Protein AF-A0A974SHB0-F1 (afdb_monomer_lite)

Foldseek 3Di:
DKKWFPDPDDAWDWDDDPNDIWIFGQDPVRIGITDDPDPVVVCVQCVPPPTMDDDDPPPPPDPPDDDDDDDDDDDDDDDDDDDPPPLVCLVVDDPVVLQVLLCVVVVDGDDPPQDSVNSSVVND

Organism: NCBI:txid2528964

pLDDT: mean 71.39, std 16.59, range [32.09, 89.5]

Sequence (124 aa):
MLIECIAKVSGTVETAISNDVYVFRLDAHGRLVCDVDREEHQAAFLSLTGVYRAAEAVSASAPEAAAVELEASTAPEEPGPPAEAPADTLAGKTWDELAALYEAKFDRKPHSKTSLATLIERLT

Secondary structure (DSSP, 8-state):
-EEEE----SS-EEEEETTEEEEEEE-TTS-EEEE---HHHHHHHHHSTTTEEEPP------------------------------GGGGGG--HHHHHHHHHHHHSSPPPTT--HHHHHHHH-

Radius of gyration: 22.13 Å; chains: 1; bounding box: 30×42×57 Å

Structure (mmCIF, N/CA/C/O backbone):
data_AF-A0A974SHB0-F1
#
_entry.id   AF-A0A974SHB0-F1
#
loop_
_atom_site.group_PDB
_atom_site.id
_atom_site.type_symbol
_atom_site.label_atom_id
_atom_site.label_alt_id
_atom_site.label_comp_id
_atom_site.label_asym_id
_atom_site.label_entity_id
_atom_site.label_seq_id
_atom_site.pdbx_PDB_ins_code
_atom_site.Cartn_x
_atom_site.Cartn_y
_atom_site.Cartn_z
_atom_site.occupancy
_atom_site.B_iso_or_equiv
_atom_site.auth_seq_id
_atom_site.auth_comp_id
_atom_site.auth_asym_id
_atom_site.auth_atom_id
_atom_site.pdbx_PDB_model_num
ATOM 1 N N . MET A 1 1 ? 5.098 -6.165 10.598 1.00 82.69 1 MET A N 1
ATOM 2 C CA . MET A 1 1 ? 4.320 -5.440 11.639 1.00 82.69 1 MET A CA 1
ATOM 3 C C . MET A 1 1 ? 2.919 -5.239 11.108 1.00 82.69 1 MET A C 1
ATOM 5 O O . MET A 1 1 ? 2.772 -4.820 9.965 1.00 82.69 1 MET A O 1
ATOM 9 N N . LEU A 1 2 ? 1.898 -5.489 11.932 1.00 87.25 2 LEU A N 1
ATOM 10 C CA . LEU A 1 2 ? 0.511 -5.365 11.498 1.00 87.25 2 LEU A CA 1
ATOM 11 C C . LEU A 1 2 ? 0.039 -3.903 11.557 1.00 87.25 2 LEU A C 1
ATOM 13 O O . LEU A 1 2 ? 0.033 -3.275 12.619 1.00 87.25 2 LEU A O 1
ATOM 17 N N . ILE A 1 3 ? -0.373 -3.370 10.410 1.00 89.25 3 ILE A N 1
ATOM 18 C CA . ILE A 1 3 ? -0.967 -2.039 10.278 1.00 89.25 3 ILE A CA 1
ATOM 19 C C . ILE A 1 3 ? -2.461 -2.202 10.013 1.00 89.25 3 ILE A C 1
ATOM 21 O O . ILE A 1 3 ? -2.866 -2.929 9.110 1.00 89.25 3 ILE A O 1
ATOM 25 N N . GLU A 1 4 ? -3.287 -1.508 10.788 1.00 89.12 4 GLU A N 1
ATOM 26 C CA . GLU A 1 4 ? -4.730 -1.425 10.587 1.00 89.12 4 GLU A CA 1
ATOM 27 C C . GLU A 1 4 ? -5.102 -0.117 9.892 1.00 89.12 4 GLU A C 1
ATOM 29 O O . GLU A 1 4 ? -4.672 0.960 10.303 1.00 89.12 4 GLU A O 1
ATOM 34 N N . CYS A 1 5 ? -5.939 -0.211 8.863 1.00 87.31 5 CYS A N 1
ATOM 35 C CA . CYS A 1 5 ? -6.580 0.914 8.206 1.00 87.31 5 CYS A CA 1
ATOM 36 C C . CYS A 1 5 ? -7.931 1.201 8.878 1.00 87.31 5 CYS A C 1
ATOM 38 O O . CYS A 1 5 ? -8.808 0.342 8.949 1.00 87.31 5 CYS A O 1
ATOM 40 N N . ILE A 1 6 ? -8.101 2.430 9.363 1.00 85.25 6 ILE A N 1
ATOM 41 C CA . ILE A 1 6 ? -9.295 2.911 10.079 1.00 85.25 6 ILE A CA 1
ATOM 42 C C . ILE A 1 6 ? -10.336 3.472 9.088 1.00 85.25 6 ILE A C 1
ATOM 44 O O . ILE A 1 6 ? -11.427 3.903 9.471 1.00 85.25 6 ILE A O 1
ATOM 48 N N . ALA A 1 7 ? -10.022 3.487 7.789 1.00 78.56 7 ALA A N 1
ATOM 49 C CA . ALA A 1 7 ? -10.942 3.962 6.770 1.00 78.56 7 ALA A CA 1
ATOM 50 C C . ALA A 1 7 ? -12.222 3.107 6.761 1.00 78.56 7 ALA A C 1
ATOM 52 O O . ALA A 1 7 ? -12.174 1.878 6.715 1.00 78.56 7 ALA A O 1
ATOM 53 N N . LYS A 1 8 ? -13.388 3.767 6.787 1.00 68.62 8 LYS A N 1
ATOM 54 C CA . LYS A 1 8 ? -14.708 3.120 6.713 1.00 68.62 8 LYS A CA 1
ATOM 55 C C . LYS A 1 8 ? -15.005 2.666 5.283 1.00 68.62 8 LYS A C 1
ATOM 57 O O . LYS A 1 8 ? -15.899 3.200 4.632 1.00 68.62 8 LYS A O 1
ATOM 62 N N . VAL A 1 9 ? -14.228 1.715 4.782 1.00 68.94 9 VAL A N 1
ATOM 63 C CA . VAL A 1 9 ? -14.398 1.136 3.448 1.00 68.94 9 VAL A CA 1
ATOM 64 C C . VAL A 1 9 ? -14.914 -0.286 3.610 1.00 68.94 9 VAL A C 1
ATOM 66 O O . VAL A 1 9 ? -14.390 -1.058 4.408 1.00 68.94 9 VAL A O 1
ATOM 69 N N . SER A 1 10 ? -15.977 -0.630 2.886 1.00 64.44 10 SER A N 1
ATOM 70 C CA . SER A 1 10 ? -16.454 -2.013 2.814 1.00 64.44 10 SER A CA 1
ATOM 71 C C . SER A 1 10 ? -15.699 -2.718 1.693 1.00 64.44 10 SER A C 1
ATOM 73 O O . SER A 1 10 ? -15.957 -2.444 0.525 1.00 64.44 10 SER A O 1
ATOM 75 N N . GLY A 1 11 ? -14.752 -3.588 2.045 1.00 70.81 11 GLY A N 1
ATOM 76 C CA . GLY A 1 11 ? -13.974 -4.376 1.084 1.00 70.81 11 GLY A CA 1
ATOM 77 C C . GLY A 1 11 ? -12.466 -4.208 1.246 1.00 70.81 11 GLY A C 1
ATOM 78 O O . GLY A 1 11 ? -11.996 -3.759 2.283 1.00 70.81 11 GLY A O 1
ATOM 79 N N . THR A 1 12 ? -11.712 -4.602 0.225 1.00 78.38 12 THR A N 1
ATOM 80 C CA . THR A 1 12 ? -10.245 -4.547 0.223 1.00 78.38 12 THR A CA 1
ATOM 81 C C . THR A 1 12 ? -9.758 -3.122 -0.044 1.00 78.38 12 THR A C 1
ATOM 83 O O . THR A 1 12 ? -10.282 -2.446 -0.929 1.00 78.38 12 THR A O 1
ATOM 86 N N . VAL A 1 13 ? -8.746 -2.668 0.699 1.00 83.62 13 VAL A N 1
ATOM 87 C CA . VAL A 1 13 ? -8.078 -1.379 0.453 1.00 83.62 13 VAL A CA 1
ATOM 88 C C . VAL A 1 13 ? -6.668 -1.642 -0.050 1.00 83.62 13 VAL A C 1
ATOM 90 O O . VAL A 1 13 ? -5.903 -2.352 0.596 1.00 83.62 13 VAL A O 1
ATOM 93 N N . GLU A 1 14 ? -6.317 -1.057 -1.188 1.00 87.50 14 GLU A N 1
ATOM 94 C CA . GLU A 1 14 ? -4.981 -1.155 -1.773 1.00 87.50 14 GLU A CA 1
ATOM 95 C C . GLU A 1 14 ? -4.302 0.208 -1.740 1.00 87.50 14 GLU A C 1
ATOM 97 O O . GLU A 1 14 ? -4.896 1.231 -2.080 1.00 87.50 14 GLU A O 1
ATOM 102 N N . THR A 1 15 ? -3.045 0.226 -1.316 1.00 84.44 15 THR A N 1
ATOM 103 C CA . THR A 1 15 ? -2.241 1.445 -1.254 1.00 84.44 15 THR A CA 1
ATOM 104 C C . THR A 1 15 ? -0.805 1.136 -1.630 1.00 84.44 15 THR A C 1
ATOM 106 O O . THR A 1 15 ? -0.297 0.055 -1.342 1.00 84.44 15 THR A O 1
ATOM 109 N N . ALA A 1 16 ? -0.149 2.080 -2.292 1.00 85.88 16 ALA A N 1
ATOM 110 C CA . ALA A 1 16 ? 1.217 1.913 -2.756 1.00 85.88 16 ALA A CA 1
ATOM 111 C C . ALA A 1 16 ? 2.153 2.867 -2.012 1.00 85.88 16 ALA A C 1
ATOM 113 O O . ALA A 1 16 ? 1.892 4.069 -1.941 1.00 85.88 16 ALA A O 1
ATOM 114 N N . ILE A 1 17 ? 3.263 2.338 -1.499 1.00 84.19 17 ILE A N 1
ATOM 115 C CA . ILE A 1 17 ? 4.357 3.114 -0.909 1.00 84.19 17 ILE A CA 1
ATOM 116 C C . ILE A 1 17 ? 5.646 2.705 -1.606 1.00 84.19 17 ILE A C 1
ATOM 118 O O . ILE A 1 17 ? 5.989 1.529 -1.617 1.00 84.19 17 ILE A O 1
ATOM 122 N N . SER A 1 18 ? 6.359 3.680 -2.179 1.00 74.06 18 SER A N 1
ATOM 123 C CA . SER A 1 18 ? 7.697 3.485 -2.758 1.00 74.06 18 SER A CA 1
ATOM 124 C C . SER A 1 18 ? 7.821 2.224 -3.628 1.00 74.06 18 SER A C 1
ATOM 126 O O . SER A 1 18 ? 8.747 1.440 -3.455 1.00 74.06 18 SER A O 1
ATOM 128 N N . ASN A 1 19 ? 6.899 2.053 -4.587 1.00 82.44 19 ASN A N 1
ATOM 129 C CA . ASN A 1 19 ? 6.814 0.920 -5.530 1.00 82.44 19 ASN A CA 1
ATOM 130 C C . ASN A 1 19 ? 6.302 -0.421 -4.968 1.00 82.44 19 ASN A C 1
ATOM 132 O O . ASN A 1 19 ? 6.089 -1.344 -5.750 1.00 82.44 19 ASN A O 1
ATOM 136 N N . ASP A 1 20 ? 6.053 -0.530 -3.665 1.00 85.69 20 ASP A N 1
ATOM 137 C CA . ASP A 1 20 ? 5.433 -1.704 -3.050 1.00 85.69 20 ASP A CA 1
ATOM 138 C C . ASP A 1 20 ? 3.926 -1.477 -2.860 1.00 85.69 20 ASP A C 1
ATOM 140 O O . ASP A 1 20 ? 3.494 -0.397 -2.448 1.00 85.69 20 ASP A O 1
ATOM 144 N N . VAL A 1 21 ? 3.121 -2.501 -3.155 1.00 87.50 21 VAL A N 1
ATOM 145 C CA . VAL A 1 21 ? 1.659 -2.471 -3.005 1.00 87.50 21 VAL A CA 1
ATOM 146 C C . VAL A 1 21 ? 1.260 -3.233 -1.746 1.00 87.50 21 VAL A C 1
ATOM 148 O O . VAL A 1 21 ? 1.595 -4.404 -1.582 1.00 87.50 21 VAL A O 1
ATOM 151 N N . TYR A 1 22 ? 0.513 -2.564 -0.872 1.00 88.69 22 TYR A N 1
ATOM 152 C CA . TYR A 1 22 ? -0.012 -3.087 0.383 1.00 88.69 22 TYR A CA 1
ATOM 153 C C . TYR A 1 22 ? -1.518 -3.277 0.272 1.00 88.69 22 TYR A C 1
ATOM 155 O O . TYR A 1 22 ? -2.264 -2.333 0.003 1.00 88.69 22 TYR A O 1
ATOM 163 N N . VAL A 1 23 ? -1.956 -4.514 0.498 1.00 89.00 23 VAL A N 1
ATOM 164 C CA . VAL A 1 23 ? -3.358 -4.917 0.406 1.00 89.00 23 VAL A CA 1
ATOM 165 C C . VAL A 1 23 ? -3.898 -5.148 1.813 1.00 89.00 23 VAL A C 1
ATOM 167 O O . VAL A 1 23 ? -3.511 -6.100 2.490 1.00 89.00 23 VAL A O 1
ATOM 170 N N . PHE A 1 24 ? -4.805 -4.283 2.251 1.00 89.50 24 PHE A N 1
ATOM 171 C CA . PHE A 1 24 ? -5.496 -4.393 3.528 1.00 89.50 24 PHE A CA 1
ATOM 172 C C . PHE A 1 24 ? -6.733 -5.267 3.367 1.00 89.50 24 PHE A C 1
ATOM 174 O O . PHE A 1 24 ? -7.630 -4.962 2.575 1.00 89.50 24 PHE A O 1
ATOM 181 N N . ARG A 1 25 ? -6.786 -6.351 4.140 1.00 8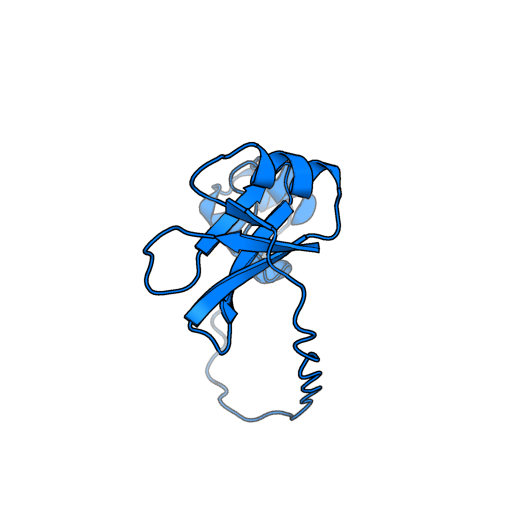7.25 25 ARG A N 1
ATOM 182 C CA . ARG A 1 25 ? -7.881 -7.325 4.130 1.00 87.25 25 ARG A CA 1
ATOM 183 C C . ARG A 1 25 ? -8.642 -7.270 5.443 1.00 87.25 25 ARG A C 1
ATOM 185 O O . ARG A 1 25 ? -8.076 -6.929 6.478 1.00 87.25 25 ARG A O 1
ATOM 192 N N . LEU A 1 26 ? -9.929 -7.600 5.393 1.00 87.00 26 LEU A N 1
ATOM 193 C CA . LEU A 1 26 ? -10.732 -7.725 6.603 1.00 87.00 26 LEU A CA 1
ATOM 194 C C . LEU A 1 26 ? -10.261 -8.936 7.413 1.00 87.00 26 LEU A C 1
ATOM 196 O O . LEU A 1 26 ? -10.242 -10.060 6.918 1.00 87.00 26 LEU A O 1
ATOM 200 N N . ASP A 1 27 ? -9.889 -8.676 8.657 1.00 83.19 27 ASP A N 1
ATOM 201 C CA . ASP A 1 27 ? -9.589 -9.667 9.682 1.00 83.19 27 ASP A CA 1
ATOM 202 C C . ASP A 1 27 ? -10.880 -10.303 10.234 1.00 83.19 27 ASP A C 1
ATOM 204 O O . ASP A 1 27 ? -11.983 -9.792 10.014 1.00 83.19 27 ASP A O 1
ATOM 208 N N . ALA A 1 28 ? -10.757 -11.366 11.033 1.00 80.19 28 ALA A N 1
ATOM 209 C CA . ALA A 1 28 ? -11.881 -12.033 11.706 1.00 80.19 28 ALA A CA 1
ATOM 210 C C . ALA A 1 28 ? -12.730 -11.081 12.576 1.00 80.19 28 ALA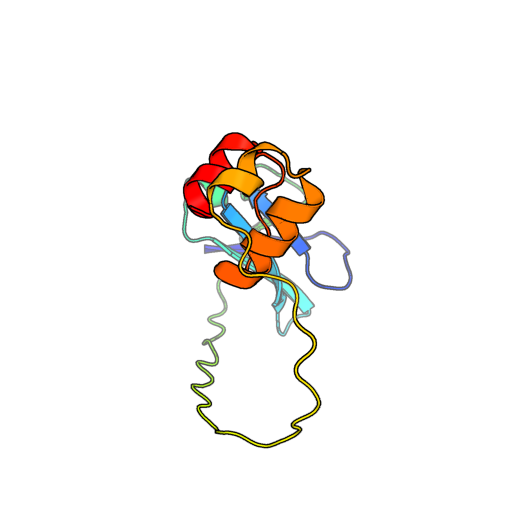 A C 1
ATOM 212 O O . ALA A 1 28 ? -13.909 -11.327 12.825 1.00 80.19 28 ALA A O 1
ATOM 213 N N . HIS A 1 29 ? -12.139 -9.967 13.010 1.00 79.94 29 HIS A N 1
ATOM 214 C CA . HIS A 1 29 ? -12.797 -8.913 13.781 1.00 79.94 29 HIS A CA 1
ATOM 215 C C . HIS A 1 29 ? -13.405 -7.790 12.919 1.00 79.94 29 HIS A C 1
ATOM 217 O O . HIS A 1 29 ? -13.852 -6.782 13.462 1.00 79.94 29 HIS A O 1
ATOM 223 N N . GLY A 1 30 ? -13.397 -7.918 11.587 1.00 79.31 30 GLY A N 1
ATOM 224 C CA . GLY A 1 30 ? -13.899 -6.896 10.662 1.00 79.31 30 GLY A CA 1
ATOM 225 C C . GLY A 1 30 ? -13.004 -5.657 10.549 1.00 79.31 30 GLY A C 1
ATOM 226 O O . GLY A 1 30 ? -13.473 -4.597 10.143 1.00 79.31 30 GLY A O 1
ATOM 227 N N . ARG A 1 31 ? -11.725 -5.771 10.925 1.00 84.69 31 ARG A N 1
ATOM 228 C CA . ARG A 1 31 ? -10.726 -4.694 10.826 1.00 84.69 31 ARG A CA 1
ATOM 229 C C . ARG A 1 31 ? -9.922 -4.851 9.547 1.00 84.69 31 ARG A C 1
ATOM 231 O O . ARG A 1 31 ? -9.533 -5.967 9.226 1.00 84.69 31 ARG A O 1
ATOM 238 N N . LEU A 1 32 ? -9.628 -3.760 8.850 1.00 87.88 32 LEU A N 1
ATOM 239 C CA . LEU A 1 32 ? -8.761 -3.802 7.674 1.00 87.88 32 LEU A CA 1
ATOM 240 C C . LEU A 1 32 ? -7.303 -3.834 8.110 1.00 87.88 32 LEU A C 1
ATOM 242 O O . LEU A 1 32 ? -6.805 -2.829 8.598 1.00 87.88 32 LEU A O 1
ATOM 246 N N . VAL A 1 33 ? -6.618 -4.958 7.929 1.00 88.19 33 VAL A N 1
ATOM 247 C CA . VAL A 1 33 ? -5.228 -5.141 8.361 1.00 88.19 33 VAL A CA 1
ATOM 248 C C . VAL A 1 33 ? -4.323 -5.541 7.200 1.00 88.19 33 VAL A C 1
ATOM 250 O O . VAL A 1 33 ? -4.753 -6.215 6.262 1.00 88.19 33 VAL A O 1
ATOM 253 N N . CYS A 1 34 ? -3.066 -5.115 7.264 1.00 88.44 34 CYS A N 1
ATOM 254 C CA . CYS A 1 34 ? -2.005 -5.483 6.334 1.00 88.44 34 CYS A CA 1
ATOM 255 C C . CYS A 1 34 ? -0.713 -5.731 7.118 1.00 88.44 34 CYS A C 1
ATOM 257 O O . CYS A 1 34 ? -0.399 -4.971 8.038 1.00 88.44 34 CYS A O 1
ATOM 259 N N . ASP A 1 35 ? 0.030 -6.781 6.770 1.00 88.25 35 ASP A N 1
ATOM 260 C CA . ASP A 1 35 ? 1.366 -6.983 7.325 1.00 88.25 35 ASP A CA 1
ATOM 261 C C . ASP A 1 35 ? 2.405 -6.225 6.493 1.00 88.25 35 ASP A C 1
ATOM 263 O O . ASP A 1 35 ? 2.468 -6.344 5.269 1.00 88.25 35 ASP A O 1
ATOM 267 N N . VAL A 1 36 ? 3.192 -5.402 7.180 1.00 87.00 36 VAL A N 1
ATOM 268 C CA . VAL A 1 36 ? 4.227 -4.556 6.591 1.00 87.00 36 VAL A CA 1
ATOM 269 C C . VAL A 1 36 ? 5.566 -4.944 7.198 1.00 87.00 36 VAL A C 1
ATOM 271 O O . VAL A 1 36 ? 5.831 -4.654 8.366 1.00 87.00 36 VAL A O 1
ATOM 274 N N . ASP A 1 37 ? 6.420 -5.587 6.410 1.00 85.31 37 ASP A N 1
ATOM 275 C CA . ASP A 1 37 ? 7.738 -6.045 6.866 1.00 85.31 37 ASP A CA 1
ATOM 276 C C . ASP A 1 37 ? 8.759 -4.892 6.940 1.00 85.31 37 ASP A C 1
ATOM 278 O O . ASP A 1 37 ? 9.554 -4.803 7.870 1.00 85.31 37 ASP A O 1
ATOM 282 N N . ARG A 1 38 ? 8.664 -3.916 6.026 1.00 87.19 38 ARG A N 1
ATOM 283 C CA . ARG A 1 38 ? 9.614 -2.795 5.928 1.00 87.19 38 ARG A CA 1
ATOM 284 C C . ARG A 1 38 ? 9.356 -1.681 6.939 1.00 87.19 38 ARG A C 1
ATOM 286 O O . ARG A 1 38 ? 8.326 -1.012 6.870 1.00 87.19 38 ARG A O 1
ATOM 293 N N . GLU A 1 39 ? 10.341 -1.395 7.787 1.00 86.56 39 GLU A N 1
ATOM 294 C CA . GLU A 1 39 ? 10.267 -0.342 8.814 1.00 86.56 39 GLU A CA 1
ATOM 295 C C . GLU A 1 39 ? 10.015 1.063 8.237 1.00 86.56 39 GLU A C 1
ATOM 297 O O . GLU A 1 39 ? 9.188 1.802 8.768 1.00 86.56 39 GLU A O 1
ATOM 302 N N . GLU A 1 40 ? 10.638 1.425 7.108 1.00 88.12 40 GLU A N 1
ATOM 303 C CA . GLU A 1 40 ? 10.369 2.707 6.426 1.00 88.12 40 GLU A CA 1
ATOM 304 C C . GLU A 1 40 ? 8.892 2.859 6.036 1.00 88.12 40 GLU A C 1
ATOM 306 O O . GLU A 1 40 ? 8.308 3.936 6.160 1.00 88.12 40 GLU A O 1
ATOM 311 N N . HIS A 1 41 ? 8.261 1.772 5.592 1.00 88.69 41 HIS A N 1
ATOM 312 C CA . HIS A 1 41 ? 6.865 1.794 5.168 1.00 88.69 41 HIS A CA 1
ATOM 313 C C . HIS A 1 41 ? 5.926 1.780 6.375 1.00 88.69 41 HIS A C 1
ATOM 315 O O . HIS A 1 41 ? 4.908 2.470 6.360 1.00 88.69 41 HIS A O 1
ATOM 321 N N . GLN A 1 42 ? 6.292 1.073 7.449 1.00 88.50 42 GLN A N 1
ATOM 322 C CA . GLN A 1 42 ? 5.590 1.157 8.731 1.00 88.50 42 GLN A CA 1
ATOM 323 C C . GLN A 1 42 ? 5.569 2.606 9.231 1.00 88.50 42 GLN A C 1
ATOM 325 O O . GLN A 1 42 ? 4.502 3.129 9.544 1.00 88.50 42 GLN A O 1
ATOM 330 N N . ALA A 1 43 ? 6.719 3.288 9.231 1.00 87.56 43 ALA A N 1
ATOM 331 C CA . ALA A 1 43 ? 6.812 4.692 9.620 1.00 87.56 43 ALA A CA 1
ATOM 332 C C . ALA A 1 43 ? 5.960 5.598 8.716 1.00 87.56 43 ALA A C 1
ATOM 334 O O . ALA A 1 43 ? 5.259 6.476 9.219 1.00 87.56 43 ALA A O 1
ATOM 335 N N . ALA A 1 44 ? 5.958 5.359 7.400 1.00 88.06 44 ALA A N 1
ATOM 336 C CA . ALA A 1 44 ? 5.132 6.107 6.454 1.00 88.06 44 ALA A CA 1
ATOM 337 C C . ALA A 1 44 ? 3.624 5.936 6.720 1.00 88.06 44 ALA A C 1
ATOM 339 O O . ALA A 1 44 ? 2.891 6.926 6.737 1.00 88.06 44 ALA A O 1
ATOM 340 N N . PHE A 1 45 ? 3.155 4.715 6.998 1.00 87.56 45 PHE A N 1
ATOM 341 C CA . PHE A 1 45 ? 1.758 4.474 7.372 1.00 87.56 45 PHE A CA 1
ATOM 342 C C . PHE A 1 45 ? 1.399 5.116 8.711 1.00 87.56 45 PHE A C 1
ATOM 344 O O . PHE A 1 45 ? 0.381 5.796 8.814 1.00 87.56 45 PHE A O 1
ATOM 351 N N . LEU A 1 46 ? 2.243 4.945 9.729 1.00 86.25 46 LEU A N 1
ATOM 352 C CA . LEU A 1 46 ? 2.009 5.489 11.069 1.00 86.25 46 LEU A CA 1
ATOM 353 C C . LEU A 1 46 ? 2.114 7.022 11.117 1.00 86.25 46 LEU A C 1
ATOM 355 O O . LEU A 1 46 ? 1.541 7.649 12.007 1.00 86.25 46 LEU A O 1
ATOM 359 N N . SER A 1 47 ? 2.796 7.637 10.148 1.00 87.69 47 SER A N 1
ATOM 360 C CA . SER A 1 47 ? 2.837 9.093 9.984 1.00 87.69 47 SER A CA 1
ATOM 361 C C . SER A 1 47 ? 1.474 9.672 9.574 1.00 87.69 47 SER A C 1
ATOM 363 O O . SER A 1 47 ? 1.135 10.799 9.946 1.00 87.69 47 SER A O 1
ATOM 365 N N . LEU A 1 48 ? 0.642 8.889 8.878 1.00 85.00 48 LEU A N 1
ATOM 366 C CA . LEU A 1 48 ? -0.708 9.273 8.455 1.00 85.00 48 LEU A CA 1
ATOM 367 C C . LEU A 1 48 ? -1.722 9.083 9.593 1.00 85.00 48 LEU A C 1
ATOM 369 O O . LEU A 1 48 ? -2.593 8.205 9.580 1.00 85.00 48 LEU A O 1
ATOM 373 N N . THR A 1 49 ? -1.597 9.960 10.587 1.00 77.25 49 THR A N 1
ATOM 374 C CA . THR A 1 49 ? -2.481 10.019 11.754 1.00 77.25 49 THR A CA 1
ATOM 375 C C . THR A 1 49 ? -3.948 10.171 11.335 1.00 77.25 49 THR A C 1
ATOM 377 O O . THR A 1 49 ? -4.324 11.080 10.601 1.00 77.25 49 THR A O 1
ATOM 380 N N . GLY A 1 50 ? -4.793 9.241 11.793 1.00 79.56 50 GLY A N 1
ATOM 381 C CA . GLY A 1 50 ? -6.230 9.206 11.490 1.00 79.56 50 GLY A CA 1
ATOM 382 C C . GLY A 1 50 ? -6.637 8.265 10.352 1.00 79.56 50 GLY A C 1
ATOM 383 O O . GLY A 1 50 ? -7.828 7.990 10.214 1.00 79.56 50 GLY A O 1
ATOM 384 N N . VAL A 1 51 ? -5.681 7.730 9.583 1.00 84.00 51 VAL A N 1
ATOM 385 C CA . VAL A 1 51 ? -5.958 6.742 8.524 1.00 84.00 51 VAL A CA 1
ATOM 386 C C . VAL A 1 51 ? -5.450 5.359 8.910 1.00 84.00 51 VAL A C 1
ATOM 388 O O . VAL A 1 51 ? -6.176 4.383 8.732 1.00 84.00 51 VAL A O 1
ATOM 391 N N . TYR A 1 52 ? -4.253 5.271 9.492 1.00 87.25 52 TYR A N 1
ATOM 392 C CA . TYR A 1 52 ? -3.644 3.999 9.876 1.00 87.25 52 TYR A CA 1
ATOM 393 C C . TYR A 1 52 ? -3.240 3.987 11.352 1.00 87.25 52 TYR A C 1
ATOM 395 O O . TYR A 1 52 ? -2.880 5.021 11.920 1.00 87.25 52 TYR A O 1
ATOM 403 N N . ARG A 1 53 ? -3.283 2.808 11.980 1.00 87.19 53 ARG A N 1
ATOM 404 C CA . ARG A 1 53 ? -2.719 2.568 13.314 1.00 87.19 53 ARG A CA 1
ATOM 405 C C . ARG A 1 53 ? -1.936 1.267 13.370 1.00 87.19 53 ARG A C 1
ATOM 407 O O . ARG A 1 53 ? -2.195 0.340 12.610 1.00 87.19 53 ARG A O 1
ATOM 414 N N . ALA A 1 54 ? -1.034 1.182 14.339 1.00 86.06 54 ALA A N 1
ATOM 415 C CA . ALA A 1 54 ? -0.450 -0.084 14.749 1.00 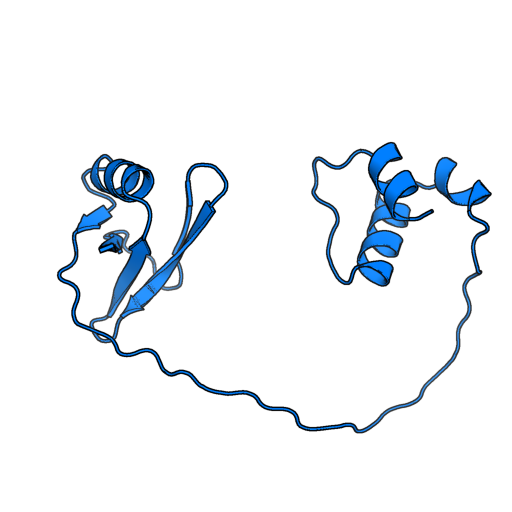86.06 54 ALA A CA 1
ATOM 416 C C . ALA A 1 54 ? -1.553 -0.992 15.311 1.00 86.06 54 ALA A C 1
ATOM 418 O O . ALA A 1 54 ? -2.274 -0.587 16.227 1.00 86.06 54 ALA A O 1
ATOM 419 N N . ALA A 1 55 ? -1.685 -2.197 14.767 1.00 79.25 55 ALA A N 1
ATOM 420 C CA . ALA A 1 55 ? -2.525 -3.235 15.342 1.00 79.25 55 ALA A CA 1
ATOM 421 C C . ALA A 1 55 ? -1.653 -4.222 16.118 1.00 79.25 55 ALA A C 1
ATOM 423 O O . ALA A 1 55 ? -0.558 -4.577 15.681 1.00 79.25 55 ALA A O 1
ATOM 424 N N . GLU A 1 56 ? -2.142 -4.682 17.270 1.00 65.94 56 GLU A N 1
ATOM 425 C CA . GLU A 1 56 ? -1.517 -5.814 17.948 1.00 65.94 56 GLU A CA 1
ATOM 426 C C . GLU A 1 56 ? -1.632 -7.043 17.045 1.00 65.94 56 GLU A C 1
ATOM 428 O O . GLU A 1 56 ? -2.724 -7.388 16.581 1.00 65.94 56 GLU A O 1
ATOM 433 N N . ALA A 1 57 ? -0.486 -7.664 16.762 1.00 55.53 57 ALA A N 1
ATOM 434 C CA . ALA A 1 57 ? -0.393 -8.864 15.951 1.00 55.53 57 ALA A CA 1
ATOM 435 C C . ALA A 1 57 ? -1.065 -10.026 16.692 1.00 55.53 57 ALA A C 1
ATOM 437 O O . ALA A 1 57 ? -0.427 -10.784 17.418 1.00 55.53 57 ALA A O 1
ATOM 438 N N . VAL A 1 58 ? -2.378 -10.171 16.526 1.00 50.75 58 VAL A N 1
ATOM 439 C CA . VAL A 1 58 ? -3.028 -11.455 16.765 1.00 50.75 58 VAL A CA 1
ATOM 440 C C . VAL A 1 58 ? -2.561 -12.343 15.625 1.00 50.75 58 VAL A C 1
ATOM 442 O O . VAL A 1 58 ? -2.907 -12.090 14.475 1.00 50.75 58 VAL A O 1
ATOM 445 N N . SER A 1 59 ? -1.712 -13.321 15.945 1.00 45.38 59 SER A N 1
ATOM 446 C CA . SER A 1 59 ? -1.196 -14.333 15.026 1.00 45.38 59 SER A CA 1
ATOM 447 C C . SER A 1 59 ? -2.338 -15.057 14.310 1.00 45.38 59 SER A C 1
ATOM 449 O O . SER A 1 59 ? -2.763 -16.138 14.717 1.00 45.38 59 SER A O 1
ATOM 451 N N . ALA A 1 60 ? -2.834 -14.479 13.221 1.00 42.88 60 ALA A N 1
ATOM 452 C CA . ALA A 1 60 ? -3.596 -15.200 12.226 1.00 42.88 60 ALA A CA 1
ATOM 453 C C . ALA A 1 60 ? -2.584 -16.078 11.489 1.00 42.88 60 ALA A C 1
ATOM 455 O O . ALA A 1 60 ? -1.913 -15.641 10.556 1.00 42.88 60 ALA A O 1
ATOM 456 N N . SER A 1 61 ? -2.417 -17.305 11.992 1.00 40.12 61 SER A N 1
ATOM 457 C CA . SER A 1 61 ? -1.745 -18.374 11.260 1.00 40.12 61 SER A CA 1
ATOM 458 C C . SER A 1 61 ? -2.313 -18.403 9.846 1.00 40.12 61 SER A C 1
ATOM 460 O O . SER A 1 61 ? -3.528 -18.501 9.660 1.00 40.12 61 SER A O 1
ATOM 462 N N . ALA A 1 62 ? -1.427 -18.261 8.867 1.00 41.59 62 ALA A N 1
ATOM 463 C CA . ALA A 1 62 ? -1.743 -18.440 7.466 1.00 41.59 62 ALA A CA 1
ATOM 464 C C . ALA A 1 62 ? -2.478 -19.775 7.266 1.00 41.59 62 ALA A C 1
ATOM 466 O O . ALA A 1 62 ? -2.023 -20.793 7.792 1.00 41.59 62 ALA A O 1
ATOM 467 N N . PRO A 1 63 ? -3.546 -19.842 6.459 1.00 42.84 63 PRO A N 1
ATOM 468 C CA . PRO A 1 63 ? -3.744 -21.042 5.685 1.00 42.84 63 PRO A CA 1
ATOM 469 C C . PRO A 1 63 ? -2.710 -21.000 4.554 1.00 42.84 63 PRO A C 1
ATOM 471 O O . PRO A 1 63 ? -2.921 -20.378 3.514 1.00 42.84 63 PRO A O 1
ATOM 474 N N . GLU A 1 64 ? -1.575 -21.668 4.770 1.00 50.19 64 GLU A N 1
ATOM 475 C CA . GLU A 1 64 ? -0.960 -22.423 3.682 1.00 50.19 64 GLU A CA 1
ATOM 476 C C . GLU A 1 64 ? -2.044 -23.360 3.142 1.00 50.19 64 GLU A C 1
ATOM 478 O O . GLU A 1 64 ? -2.403 -24.360 3.758 1.00 50.19 64 GLU A O 1
ATOM 483 N N . ALA A 1 65 ? -2.649 -22.981 2.027 1.00 40.69 65 ALA A N 1
ATOM 484 C CA . ALA A 1 65 ? -3.563 -23.826 1.288 1.00 40.69 65 ALA A CA 1
ATOM 485 C C . ALA A 1 65 ? -3.526 -23.358 -0.161 1.00 40.69 65 ALA A C 1
ATOM 487 O O . ALA A 1 65 ? -3.759 -22.191 -0.446 1.00 40.69 65 ALA A O 1
ATOM 488 N N . ALA A 1 66 ? -3.256 -24.183 -1.149 1.00 37.84 66 ALA A N 1
ATOM 489 C CA . ALA A 1 66 ? -2.645 -25.492 -1.213 1.00 37.84 66 ALA A CA 1
ATOM 490 C C . ALA A 1 66 ? -2.164 -25.561 -2.666 1.00 37.84 66 ALA A C 1
ATOM 492 O O . ALA A 1 66 ? -2.809 -24.993 -3.554 1.00 37.84 66 ALA A O 1
ATOM 493 N N . ALA A 1 67 ? -1.054 -26.244 -2.923 1.00 47.66 67 ALA A N 1
ATOM 494 C CA . ALA A 1 67 ? -0.801 -26.749 -4.260 1.00 47.66 67 ALA A CA 1
ATOM 495 C C . ALA A 1 67 ? -2.038 -27.550 -4.700 1.00 47.66 67 ALA A C 1
ATOM 497 O O . ALA A 1 67 ? -2.402 -28.532 -4.055 1.00 47.66 67 ALA A O 1
ATOM 498 N N . VAL A 1 68 ? -2.702 -27.107 -5.763 1.00 41.03 68 VAL A N 1
ATOM 499 C CA . VAL A 1 68 ? -3.640 -27.947 -6.501 1.00 41.03 68 VAL A CA 1
ATOM 500 C C . VAL A 1 68 ? -3.132 -27.982 -7.933 1.00 41.03 68 VAL A C 1
ATOM 502 O O . VAL A 1 68 ? -3.560 -27.222 -8.796 1.00 41.03 68 VAL A O 1
ATOM 505 N N . GLU A 1 69 ? -2.143 -28.846 -8.157 1.00 51.50 69 GLU A N 1
ATOM 506 C CA . GLU A 1 69 ? -2.062 -29.556 -9.427 1.00 51.50 69 GLU A CA 1
ATOM 507 C C . GLU A 1 69 ? -3.365 -30.350 -9.567 1.00 51.50 69 GLU A C 1
ATOM 509 O O . GLU A 1 69 ? -3.668 -31.191 -8.722 1.00 51.50 69 GLU A O 1
ATOM 514 N N . LEU A 1 70 ? -4.155 -30.061 -10.600 1.00 42.38 70 LEU A N 1
ATOM 515 C CA . LEU A 1 70 ? -5.066 -31.034 -11.191 1.00 42.38 70 LEU A CA 1
ATOM 516 C C . LEU A 1 70 ? -5.341 -30.661 -12.646 1.00 42.38 70 LEU A C 1
ATOM 518 O O . LEU A 1 70 ? -5.740 -29.550 -12.989 1.00 42.38 70 LEU A O 1
ATOM 522 N N . GLU A 1 71 ? -5.023 -31.645 -13.469 1.00 44.41 71 GLU A N 1
ATOM 523 C CA . GLU A 1 71 ? -4.957 -31.680 -14.916 1.00 44.41 71 GLU A CA 1
ATOM 524 C C . GLU A 1 71 ? -6.291 -31.420 -15.641 1.00 44.41 71 GLU A C 1
ATOM 526 O O . GLU A 1 71 ? -7.372 -31.771 -15.177 1.00 44.41 71 GLU A O 1
ATOM 531 N N . ALA A 1 72 ? -6.135 -30.850 -16.841 1.00 54.62 72 ALA A N 1
ATOM 532 C CA . ALA A 1 72 ? -6.755 -31.191 -18.127 1.00 54.62 72 ALA A CA 1
ATOM 533 C C . ALA A 1 72 ? -8.229 -31.648 -18.216 1.00 54.62 72 ALA A C 1
ATOM 535 O O . ALA A 1 72 ? -8.588 -32.746 -17.798 1.00 54.62 72 ALA A O 1
ATOM 536 N N . SER A 1 73 ? -9.012 -30.882 -18.993 1.00 45.22 73 SER A N 1
ATOM 537 C CA . SER A 1 73 ? -9.998 -31.305 -20.026 1.00 45.22 73 SER A CA 1
ATOM 538 C C . SER A 1 73 ? -11.037 -30.187 -20.198 1.00 45.22 73 SER A C 1
ATOM 540 O O . SER A 1 73 ? -11.501 -29.654 -19.202 1.00 45.22 73 SER A O 1
ATOM 542 N N . THR A 1 74 ? -11.550 -29.763 -21.352 1.00 38.94 74 THR A N 1
ATOM 543 C CA . THR A 1 74 ? -11.433 -30.108 -22.776 1.00 38.94 74 THR A CA 1
ATOM 544 C C . THR A 1 74 ? -12.276 -29.053 -23.504 1.00 38.94 74 THR A C 1
ATOM 546 O O . THR A 1 74 ? -13.407 -28.826 -23.083 1.00 38.94 74 THR A O 1
ATOM 549 N N . ALA A 1 75 ? -11.775 -28.459 -24.591 1.00 42.47 75 ALA A N 1
ATOM 550 C CA . ALA A 1 75 ? -12.568 -28.083 -25.773 1.00 42.47 75 ALA A CA 1
ATOM 551 C C . ALA A 1 75 ? -11.625 -27.616 -26.906 1.00 42.47 75 ALA A C 1
ATOM 553 O O . ALA A 1 75 ? -10.975 -26.582 -26.761 1.00 42.47 75 ALA A O 1
ATOM 554 N N . PRO A 1 76 ? -11.516 -28.377 -28.009 1.00 65.62 76 PRO A N 1
ATOM 555 C CA . PRO A 1 76 ? -10.804 -27.982 -29.218 1.00 65.62 76 PRO A CA 1
ATOM 556 C C . PRO A 1 76 ? -11.766 -27.390 -30.263 1.00 65.62 76 PRO A C 1
ATOM 558 O O . PRO A 1 76 ? -12.621 -28.100 -30.779 1.00 65.62 76 PRO A O 1
ATOM 561 N N . GLU A 1 77 ? -11.595 -26.113 -30.598 1.00 40.41 77 GLU A N 1
ATOM 562 C CA . GLU A 1 77 ? -12.189 -25.418 -31.756 1.00 40.41 77 GLU A CA 1
ATOM 563 C C . GLU A 1 77 ? -11.447 -24.068 -31.846 1.00 40.41 77 GLU A C 1
ATOM 565 O O . GLU A 1 77 ? -11.379 -23.360 -30.850 1.00 40.41 77 GLU A O 1
ATOM 570 N N . GLU A 1 78 ? -10.785 -23.597 -32.896 1.00 41.97 78 GLU A N 1
ATOM 571 C CA . GLU A 1 78 ? -10.461 -24.025 -34.254 1.00 41.97 78 GLU A CA 1
ATOM 572 C C . GLU A 1 78 ? -9.259 -23.124 -34.666 1.00 41.97 78 GLU A C 1
ATOM 574 O O . GLU A 1 78 ? -9.175 -21.979 -34.205 1.00 41.97 78 GLU A O 1
ATOM 579 N N . PRO A 1 79 ? -8.279 -23.589 -35.464 1.00 52.56 79 PRO A N 1
ATOM 580 C CA . PRO A 1 79 ? -7.098 -22.798 -35.812 1.00 52.56 79 PRO A CA 1
ATOM 581 C C . PRO A 1 79 ? -7.443 -21.707 -36.837 1.00 52.56 79 PRO A C 1
ATOM 583 O O . PRO A 1 79 ? -7.462 -21.948 -38.042 1.00 52.56 79 PRO A O 1
ATOM 586 N N . GLY A 1 80 ? -7.672 -20.484 -36.365 1.00 32.09 80 GLY A N 1
ATOM 587 C CA . GLY A 1 80 ? -7.664 -19.285 -37.202 1.00 32.09 80 GLY A CA 1
ATOM 588 C C . GLY A 1 80 ? -6.279 -18.632 -37.163 1.00 32.09 80 GLY A C 1
ATOM 589 O O . GLY A 1 80 ? -5.903 -18.127 -36.105 1.00 32.09 80 GLY A O 1
ATOM 590 N N . PRO A 1 81 ? -5.489 -18.626 -38.254 1.00 63.03 81 PRO A N 1
ATOM 591 C CA . PRO A 1 81 ? -4.195 -17.956 -38.249 1.00 63.03 81 PRO A CA 1
ATOM 592 C C . PRO A 1 81 ? -4.406 -16.441 -38.123 1.00 63.03 81 PRO A C 1
ATOM 594 O O . PRO A 1 81 ? -5.263 -15.871 -38.803 1.00 63.03 81 PRO A O 1
ATOM 597 N N . PRO A 1 82 ? -3.547 -15.758 -37.357 1.00 46.00 82 PRO A N 1
ATOM 598 C CA . PRO A 1 82 ? -2.812 -14.710 -38.033 1.00 46.00 82 PRO A CA 1
ATOM 599 C C . PRO A 1 82 ? -1.324 -14.877 -37.773 1.00 46.00 82 PRO A C 1
ATOM 601 O O . PRO A 1 82 ? -0.842 -14.730 -36.657 1.00 46.00 82 PRO A O 1
ATOM 604 N N . ALA A 1 83 ? -0.646 -15.178 -38.878 1.00 46.22 83 ALA A N 1
ATOM 605 C CA . ALA A 1 83 ? 0.674 -14.693 -39.221 1.00 46.22 83 ALA A CA 1
ATOM 606 C C . ALA A 1 83 ? 1.695 -14.685 -38.078 1.00 46.22 83 ALA A C 1
ATOM 608 O O . ALA A 1 83 ? 1.737 -13.770 -37.255 1.00 46.22 83 ALA A O 1
ATOM 609 N N . GLU A 1 84 ? 2.634 -15.625 -38.162 1.00 45.50 84 GLU A N 1
ATOM 610 C CA . GLU A 1 84 ? 4.033 -15.321 -37.878 1.00 45.50 84 GLU A CA 1
ATOM 611 C C . GLU A 1 84 ? 4.367 -13.974 -38.538 1.00 45.50 84 GLU A C 1
ATOM 613 O O . GLU A 1 84 ? 4.621 -13.889 -39.740 1.00 45.50 84 GLU A O 1
ATOM 618 N N . ALA A 1 85 ? 4.261 -12.884 -37.779 1.00 45.12 85 ALA A N 1
ATOM 619 C CA . ALA A 1 85 ? 4.717 -11.591 -38.233 1.00 45.12 85 ALA A CA 1
ATOM 620 C C . ALA A 1 85 ? 6.243 -11.649 -38.118 1.00 45.12 85 ALA A C 1
ATOM 622 O O . ALA A 1 85 ? 6.751 -11.795 -37.001 1.00 45.12 85 ALA A O 1
ATOM 623 N N . PRO A 1 86 ? 6.989 -11.578 -39.235 1.00 47.72 86 PRO A N 1
ATOM 624 C CA . PRO A 1 86 ? 8.440 -11.537 -39.174 1.00 47.72 86 PRO A CA 1
ATOM 625 C C . PRO A 1 86 ? 8.849 -10.361 -38.284 1.00 47.72 86 PRO A C 1
ATOM 627 O O . PRO A 1 86 ? 8.206 -9.307 -38.326 1.00 47.72 86 PRO A O 1
ATOM 630 N N . ALA A 1 87 ? 9.900 -10.542 -37.480 1.00 48.97 87 ALA A N 1
ATOM 631 C CA . ALA A 1 87 ? 10.401 -9.569 -36.501 1.00 48.97 87 ALA A CA 1
ATOM 632 C C . ALA A 1 87 ? 10.656 -8.157 -37.086 1.00 48.97 87 ALA A C 1
ATOM 634 O O . ALA A 1 87 ? 10.679 -7.176 -36.350 1.00 48.97 87 ALA A O 1
ATOM 635 N N . ASP A 1 88 ? 10.735 -8.036 -38.414 1.00 49.19 88 ASP A N 1
ATOM 636 C CA . ASP A 1 88 ? 10.829 -6.779 -39.168 1.00 49.19 88 ASP A CA 1
ATOM 637 C C . ASP A 1 88 ? 9.525 -5.939 -39.167 1.00 49.19 88 ASP A C 1
ATOM 639 O O . ASP A 1 88 ? 9.534 -4.736 -39.408 1.00 49.19 88 ASP A O 1
ATOM 643 N N . THR A 1 89 ? 8.381 -6.545 -38.831 1.00 53.78 89 THR A N 1
ATOM 644 C CA . THR A 1 89 ? 7.052 -5.896 -38.867 1.00 53.78 89 THR A CA 1
ATOM 645 C C . THR A 1 89 ? 6.655 -5.245 -37.539 1.00 53.78 89 THR A C 1
ATOM 647 O O . THR A 1 89 ? 5.657 -4.528 -37.471 1.00 53.78 89 THR A O 1
ATOM 650 N N . LEU A 1 90 ? 7.411 -5.487 -36.462 1.00 60.25 90 LEU A N 1
ATOM 651 C CA . LEU A 1 90 ? 7.114 -4.952 -35.127 1.00 60.25 90 LEU A CA 1
ATOM 652 C C . LEU A 1 90 ? 7.371 -3.436 -35.046 1.00 60.25 90 LEU A C 1
ATOM 654 O O . LEU A 1 90 ? 6.661 -2.737 -34.328 1.00 60.25 90 LEU A O 1
ATOM 658 N N . ALA A 1 91 ? 8.314 -2.906 -35.835 1.00 59.81 91 ALA A N 1
ATOM 659 C CA . ALA A 1 91 ? 8.666 -1.482 -35.855 1.00 59.81 91 ALA A CA 1
ATOM 660 C C . ALA A 1 91 ? 7.585 -0.563 -36.463 1.00 59.81 91 ALA A C 1
ATOM 662 O O . ALA A 1 91 ? 7.593 0.640 -36.207 1.00 59.81 91 ALA A O 1
ATOM 663 N N . GLY A 1 92 ? 6.651 -1.116 -37.248 1.00 62.81 92 GLY A N 1
ATOM 664 C CA . GLY A 1 92 ? 5.524 -0.382 -37.841 1.00 62.81 92 GLY A CA 1
ATOM 665 C C . GLY A 1 92 ? 4.197 -0.546 -37.095 1.00 62.81 92 GLY A C 1
ATOM 666 O O . GLY A 1 92 ? 3.197 0.052 -37.494 1.00 62.81 92 GLY A O 1
ATOM 667 N N . LYS A 1 93 ? 4.162 -1.369 -36.040 1.00 68.50 93 LYS A N 1
ATOM 668 C CA . LYS A 1 93 ? 2.945 -1.657 -35.275 1.00 68.50 93 LYS A CA 1
ATOM 669 C C . LYS A 1 93 ? 2.689 -0.598 -34.207 1.00 68.50 93 LYS A C 1
ATOM 671 O O . LYS A 1 93 ? 3.603 0.002 -33.643 1.00 68.50 93 LYS A O 1
ATOM 676 N N . THR A 1 94 ? 1.409 -0.353 -33.948 1.00 76.19 94 THR A N 1
ATOM 677 C CA . THR A 1 94 ? 0.952 0.591 -32.926 1.00 76.19 94 THR A CA 1
ATOM 678 C C . THR A 1 94 ? 1.108 -0.005 -31.525 1.00 76.19 94 THR A C 1
ATOM 680 O O . THR A 1 94 ? 1.353 -1.199 -31.352 1.00 76.19 94 THR A O 1
ATOM 683 N N . TRP A 1 95 ? 0.976 0.838 -30.499 1.00 75.31 95 TRP A N 1
ATOM 684 C CA . TRP A 1 95 ? 1.169 0.426 -29.103 1.00 75.31 95 TRP A CA 1
ATOM 685 C C . TRP A 1 95 ? 0.207 -0.677 -28.670 1.00 75.31 95 TRP A C 1
ATOM 687 O O . TRP A 1 95 ? 0.617 -1.591 -27.967 1.00 75.31 95 TRP A O 1
ATOM 697 N N . ASP A 1 96 ? -1.037 -0.611 -29.138 1.00 76.50 96 ASP A N 1
ATOM 698 C CA . ASP A 1 96 ? -2.081 -1.593 -28.846 1.00 76.50 96 ASP A CA 1
ATOM 699 C C . ASP A 1 96 ? -1.728 -2.987 -29.396 1.00 76.50 96 ASP A C 1
ATOM 701 O O . ASP A 1 96 ? -1.729 -3.973 -28.663 1.00 76.50 96 ASP A O 1
ATOM 705 N N . GLU A 1 97 ? -1.273 -3.045 -30.651 1.00 78.69 97 GLU A N 1
ATOM 706 C CA . GLU A 1 97 ? -0.840 -4.282 -31.313 1.00 78.69 97 GLU A CA 1
ATOM 707 C C . GLU A 1 97 ? 0.379 -4.913 -30.620 1.00 78.69 97 GLU A C 1
ATOM 709 O O . GLU A 1 97 ? 0.446 -6.128 -30.430 1.00 78.69 97 GLU A O 1
ATOM 714 N N . LEU A 1 98 ? 1.353 -4.091 -30.216 1.00 77.44 98 LEU A N 1
ATOM 715 C CA . LEU A 1 98 ? 2.530 -4.560 -29.481 1.00 77.44 98 LEU A CA 1
ATOM 716 C C . LEU A 1 98 ? 2.178 -4.984 -28.054 1.00 77.44 98 LEU A C 1
ATOM 718 O O . LEU A 1 98 ? 2.765 -5.930 -27.535 1.00 77.44 98 LEU A O 1
ATOM 722 N N . ALA A 1 99 ? 1.214 -4.322 -27.417 1.00 78.88 99 ALA A N 1
ATOM 723 C CA . ALA A 1 99 ? 0.755 -4.698 -26.092 1.00 78.88 99 ALA A CA 1
ATOM 724 C C . ALA A 1 99 ? 0.021 -6.041 -26.098 1.00 78.88 99 ALA A C 1
ATOM 726 O O . ALA A 1 99 ? 0.291 -6.861 -25.223 1.00 78.88 99 ALA A O 1
ATOM 727 N N . ALA A 1 100 ? -0.813 -6.299 -27.108 1.00 79.38 100 ALA A N 1
ATOM 728 C CA . ALA A 1 100 ? -1.479 -7.585 -27.296 1.00 79.38 100 ALA A CA 1
ATOM 729 C C . ALA A 1 100 ? -0.472 -8.723 -27.542 1.00 79.38 100 ALA A C 1
ATOM 731 O O . ALA A 1 100 ? -0.565 -9.779 -26.920 1.00 79.38 100 ALA A O 1
ATOM 732 N N . LEU A 1 101 ? 0.547 -8.497 -28.382 1.00 78.69 101 LEU A N 1
ATOM 733 C CA . LEU A 1 101 ? 1.617 -9.478 -28.605 1.00 78.69 101 LEU A CA 1
ATOM 734 C C . LEU A 1 101 ? 2.454 -9.724 -27.342 1.00 78.69 101 LEU A C 1
ATOM 736 O O . LEU A 1 101 ? 2.856 -10.855 -27.070 1.00 78.69 101 LEU A O 1
ATOM 740 N N . TYR A 1 102 ? 2.723 -8.676 -26.561 1.00 80.19 102 TYR A N 1
ATOM 741 C CA . TYR A 1 102 ? 3.477 -8.791 -25.312 1.00 80.19 102 TYR A CA 1
ATOM 742 C C . TYR A 1 102 ? 2.679 -9.541 -24.247 1.00 80.19 102 TYR A C 1
ATOM 744 O O . TYR A 1 102 ? 3.238 -10.393 -23.559 1.00 80.19 102 TYR A O 1
ATOM 752 N N . GLU A 1 103 ? 1.377 -9.277 -24.148 1.00 83.56 103 GLU A N 1
ATOM 753 C CA . GLU A 1 103 ? 0.474 -10.018 -23.272 1.00 83.56 103 GLU A CA 1
ATOM 754 C C . GLU A 1 103 ? 0.392 -11.490 -23.683 1.00 83.56 103 GLU A C 1
ATOM 756 O O . GLU A 1 103 ? 0.567 -12.348 -22.830 1.00 83.56 103 GLU A O 1
ATOM 761 N N . ALA A 1 104 ? 0.270 -11.798 -24.976 1.00 80.81 104 ALA A N 1
ATOM 762 C CA . ALA A 1 104 ? 0.252 -13.179 -25.459 1.00 80.81 104 ALA A CA 1
ATOM 763 C C . ALA A 1 104 ? 1.574 -13.936 -25.206 1.00 80.81 104 ALA A C 1
ATOM 765 O O . ALA A 1 104 ? 1.558 -15.130 -24.920 1.00 80.81 104 ALA A O 1
ATOM 766 N N . LYS A 1 105 ? 2.731 -13.262 -25.311 1.00 78.44 105 LYS A N 1
ATOM 767 C CA . LYS A 1 105 ? 4.057 -13.890 -25.136 1.00 78.44 105 LYS A CA 1
ATOM 768 C C . LYS A 1 105 ? 4.460 -14.039 -23.668 1.00 78.44 105 LYS A C 1
ATOM 770 O O . LYS A 1 105 ? 5.152 -14.990 -23.316 1.00 78.44 105 LYS A O 1
ATOM 775 N N . PHE A 1 106 ? 4.094 -13.075 -22.827 1.00 79.50 106 PHE A N 1
ATOM 776 C CA . PHE A 1 106 ? 4.554 -12.998 -21.438 1.0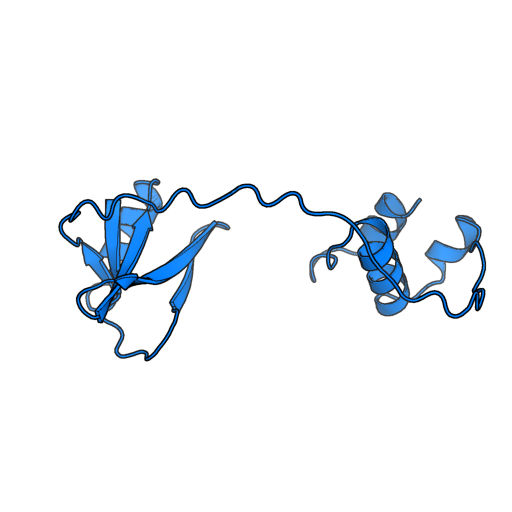0 79.50 106 PHE A CA 1
ATOM 777 C C . PHE A 1 106 ? 3.440 -13.192 -20.401 1.00 79.50 106 PHE A C 1
ATOM 779 O O . PHE A 1 106 ? 3.730 -13.061 -19.211 1.00 79.50 106 PHE A O 1
ATOM 786 N N . ASP A 1 107 ? 2.207 -13.457 -20.840 1.00 78.38 107 ASP A N 1
ATOM 787 C CA . ASP A 1 107 ? 0.992 -13.595 -20.019 1.00 78.38 107 ASP A CA 1
ATOM 788 C C . ASP A 1 107 ? 0.789 -12.416 -19.049 1.00 78.38 107 ASP A C 1
ATOM 790 O O . ASP A 1 107 ? 0.354 -12.548 -17.907 1.00 78.38 107 ASP A O 1
ATOM 794 N N . ARG A 1 108 ? 1.209 -11.216 -19.471 1.00 78.12 108 ARG A N 1
ATOM 795 C CA . ARG A 1 108 ? 1.153 -10.005 -18.643 1.00 78.12 108 ARG A CA 1
ATOM 796 C C . ARG A 1 108 ? 1.097 -8.740 -19.481 1.00 78.12 108 ARG A C 1
ATOM 798 O O . ARG A 1 108 ? 1.825 -8.605 -20.465 1.00 78.12 108 ARG A O 1
ATOM 805 N N . LYS A 1 109 ? 0.317 -7.758 -19.025 1.00 76.19 109 LYS A N 1
ATOM 806 C CA . LYS A 1 109 ? 0.237 -6.443 -19.674 1.00 76.19 109 LYS A CA 1
ATOM 807 C C . LYS A 1 109 ? 1.570 -5.705 -19.591 1.00 76.19 109 LYS A C 1
ATOM 809 O O . LYS A 1 109 ? 2.189 -5.675 -18.521 1.00 76.19 109 LYS A O 1
ATOM 814 N N . PRO A 1 110 ? 2.022 -5.072 -20.684 1.00 75.38 110 PRO A N 1
ATOM 815 C CA . PRO A 1 110 ? 3.150 -4.163 -20.603 1.00 75.38 110 PRO A CA 1
ATOM 816 C C . PRO A 1 110 ? 2.795 -2.960 -19.730 1.00 75.38 110 PRO A C 1
ATOM 818 O O . PRO A 1 110 ? 1.652 -2.502 -19.679 1.00 75.38 110 PRO A O 1
ATOM 821 N N . HIS A 1 111 ? 3.795 -2.437 -19.028 1.00 72.81 111 HIS A N 1
ATOM 822 C CA . HIS A 1 111 ? 3.597 -1.292 -18.154 1.00 72.81 111 HIS A CA 1
ATOM 823 C C . HIS A 1 111 ? 3.223 -0.066 -18.997 1.00 72.81 111 HIS A C 1
ATOM 825 O O . HIS A 1 111 ? 3.820 0.173 -20.044 1.00 72.81 111 HIS A O 1
ATOM 831 N N . SER A 1 112 ? 2.303 0.781 -18.530 1.00 68.88 112 SER A N 1
ATOM 832 C CA . SER A 1 112 ? 1.842 1.966 -19.284 1.00 68.88 112 SER A CA 1
ATOM 833 C C . SER A 1 112 ? 2.938 3.015 -19.541 1.00 68.88 112 SER A C 1
ATOM 835 O O . SER A 1 112 ? 2.725 3.975 -20.272 1.00 68.88 112 SER A O 1
ATOM 837 N N . LYS A 1 113 ? 4.116 2.842 -18.924 1.00 72.00 113 LYS A N 1
ATOM 838 C CA . LYS A 1 113 ? 5.326 3.651 -19.152 1.00 72.00 113 LYS A CA 1
ATOM 839 C C . LYS A 1 113 ? 6.336 2.986 -20.094 1.00 72.00 113 LYS A C 1
ATOM 841 O O . LYS A 1 113 ? 7.372 3.578 -20.378 1.00 72.00 113 LYS A O 1
ATOM 846 N N . THR A 1 114 ? 6.081 1.759 -20.540 1.00 74.88 114 THR A N 1
ATOM 847 C CA . THR A 1 114 ? 6.951 1.046 -21.470 1.00 74.88 114 THR A CA 1
ATOM 848 C C . THR A 1 114 ? 6.764 1.628 -22.866 1.00 74.88 114 THR A C 1
ATOM 850 O O . THR A 1 114 ? 5.677 1.576 -23.442 1.00 74.88 114 THR A O 1
ATOM 853 N N . SER A 1 115 ? 7.843 2.193 -23.403 1.00 77.75 115 SER A N 1
ATOM 854 C CA . SER A 1 115 ? 7.875 2.736 -24.758 1.00 77.75 115 SER A CA 1
ATOM 855 C C . SER A 1 115 ? 7.744 1.630 -25.804 1.00 77.75 115 SER A C 1
ATOM 857 O O . SER A 1 115 ? 8.206 0.509 -25.594 1.00 77.75 115 SER A O 1
ATOM 859 N N . LEU A 1 116 ? 7.192 1.985 -26.969 1.00 75.69 116 LEU A N 1
ATOM 860 C CA . LEU A 1 116 ? 7.100 1.119 -28.154 1.00 75.69 116 LEU A CA 1
ATOM 861 C C . LEU A 1 116 ? 8.423 0.403 -28.460 1.00 75.69 116 LEU A C 1
ATOM 863 O O . LEU A 1 116 ? 8.433 -0.803 -28.664 1.00 75.69 116 LEU A O 1
ATOM 867 N N . ALA A 1 117 ? 9.546 1.124 -28.404 1.00 75.56 117 ALA A N 1
ATOM 868 C CA . ALA A 1 117 ? 10.876 0.557 -28.627 1.00 75.56 117 ALA A CA 1
ATOM 869 C C . ALA A 1 117 ? 11.208 -0.584 -27.647 1.00 75.56 117 ALA A C 1
ATOM 871 O O . ALA A 1 117 ? 11.641 -1.650 -28.065 1.00 75.56 117 ALA A O 1
ATOM 872 N N . THR A 1 118 ? 10.923 -0.402 -26.357 1.00 78.88 118 THR A N 1
ATOM 873 C CA . THR A 1 118 ? 11.165 -1.416 -25.318 1.00 78.88 118 THR A CA 1
ATOM 874 C C . THR A 1 118 ? 10.233 -2.620 -25.454 1.00 78.88 118 THR A C 1
ATOM 876 O O . THR A 1 118 ? 10.619 -3.745 -25.142 1.00 78.88 118 THR A O 1
ATOM 879 N N . LEU A 1 119 ? 9.002 -2.396 -25.919 1.00 76.69 119 LEU A N 1
ATOM 880 C CA . LEU A 1 119 ? 8.072 -3.466 -26.274 1.00 76.69 119 LEU A CA 1
ATOM 881 C C . LEU A 1 119 ? 8.623 -4.305 -27.431 1.00 76.69 119 LEU A C 1
ATOM 883 O O . LEU A 1 119 ? 8.662 -5.527 -27.326 1.00 76.69 119 LEU A O 1
ATOM 887 N N . ILE A 1 120 ? 9.107 -3.653 -28.489 1.00 77.31 120 ILE A N 1
ATOM 888 C CA . ILE A 1 120 ? 9.697 -4.311 -29.661 1.00 77.31 120 ILE A CA 1
ATOM 889 C C . ILE A 1 120 ? 10.963 -5.094 -29.277 1.00 77.31 120 ILE A C 1
ATOM 891 O O . ILE A 1 120 ? 11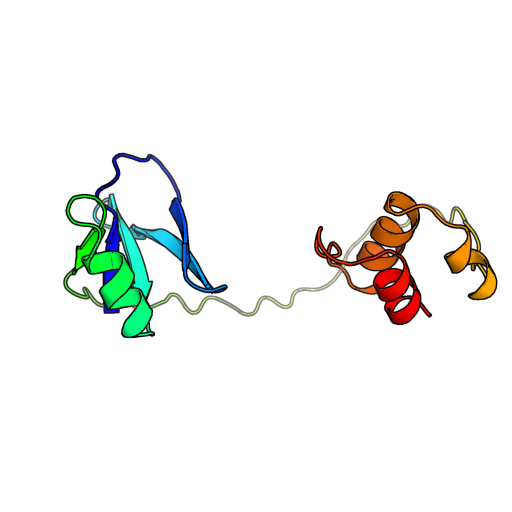.099 -6.245 -2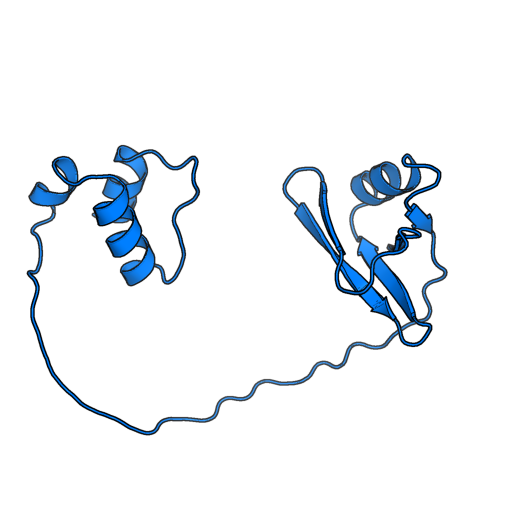9.685 1.00 77.31 120 ILE A O 1
ATOM 895 N N . GLU A 1 121 ? 11.842 -4.530 -28.440 1.00 79.44 121 GLU A N 1
ATOM 896 C CA . GLU A 1 121 ? 13.046 -5.216 -27.933 1.00 79.44 121 GLU A CA 1
ATOM 897 C C . GLU A 1 121 ? 12.732 -6.478 -27.124 1.00 79.44 121 GLU A C 1
ATOM 899 O O . GLU A 1 121 ? 13.494 -7.436 -27.150 1.00 79.44 121 GLU A O 1
ATOM 904 N N . ARG A 1 122 ? 11.622 -6.492 -26.379 1.00 75.12 122 ARG A N 1
ATOM 905 C CA . ARG A 1 122 ? 11.189 -7.669 -25.609 1.00 75.12 122 ARG A CA 1
ATOM 906 C C . ARG A 1 122 ? 10.455 -8.702 -26.468 1.00 75.12 122 ARG A C 1
ATOM 908 O O . ARG A 1 122 ? 10.329 -9.858 -26.063 1.00 75.12 122 ARG A O 1
ATOM 915 N N . LEU A 1 123 ? 9.888 -8.264 -27.588 1.00 73.12 123 LEU A N 1
ATOM 916 C CA . LEU A 1 123 ? 9.093 -9.092 -28.491 1.00 73.12 123 LEU A CA 1
ATOM 917 C C . LEU A 1 123 ? 9.925 -9.765 -29.582 1.00 73.12 123 LEU A C 1
ATOM 919 O O . LEU A 1 123 ? 9.561 -10.878 -29.971 1.00 73.12 123 LEU A O 1
ATOM 923 N N . THR A 1 124 ? 11.019 -9.130 -30.008 1.00 69.44 124 THR A N 1
ATOM 924 C CA . THR A 1 124 ? 12.088 -9.740 -30.821 1.00 69.44 124 THR A CA 1
ATOM 925 C C . THR A 1 124 ? 12.772 -10.863 -30.040 1.00 69.44 124 THR A C 1
ATOM 927 O O . THR A 1 124 ? 13.137 -11.873 -30.676 1.00 69.44 124 THR A O 1
#